Protein AF-A0A842U478-F1 (afdb_monomer)

pLDDT: mean 96.68, std 3.74, range [61.41, 98.88]

Nearest PDB structures (foldseek):
  8ffv-assembly1_D  TM=4.879E-01  e=1.060E+00  Homo sapiens
  3ro3-assembly1_A  TM=5.111E-01  e=5.209E+00  Mus musculus
  4e85-assembly1_B  TM=2.838E-01  e=4.465E+00  Kluyveromyces lactis NRRL Y-1140

Solvent-accessible surface area (backbone atoms only — not comparable to full-atom values): 9074 Å² total; per-residue (Å²): 87,74,66,54,40,70,78,38,73,84,57,36,56,48,42,54,57,48,23,51,53,28,44,76,72,68,36,51,68,61,18,50,53,42,35,50,51,46,26,57,53,42,50,67,71,56,30,49,100,86,65,46,75,50,77,66,60,43,67,87,45,70,83,38,42,38,47,51,52,34,44,50,54,39,23,52,55,31,33,71,70,69,38,46,73,63,14,43,55,48,34,51,50,50,33,65,15,18,74,84,38,89,85,44,36,65,56,56,44,47,35,53,74,72,70,48,60,86,66,57,63,66,84,25,56,35,96,52,88,98,40,65,30,65,65,56,48,49,51,52,44,70,72,50,44,77,81,40,51,92,79,36,48,72,54,53,58,55,61,74,77,110

Secondary structure (DSSP, 8-state):
-HHHHHH-TT--HHHHHHHHHHHHTT-HHHHHHHHHHHHHHHHHHHS-TT-PPPS---TTSHHHHHHHHHHHHHHHHHHHTT-HHHHHHHHHHHHHH-TT-TT-HHHHHHHHHTT--TTGGGGGB-SSTT-B-HHHHHHHHHHHGGG-HHHHHHHHHHHHT-

Mean predicted aligned error: 2.78 Å

Structure (mmCIF, N/CA/C/O backbone):
data_AF-A0A842U478-F1
#
_entry.id   AF-A0A842U478-F1
#
loop_
_atom_site.group_PDB
_atom_site.id
_atom_site.type_symbol
_atom_site.label_atom_id
_atom_site.label_alt_id
_atom_site.label_comp_id
_atom_site.label_asym_id
_atom_site.label_entity_id
_atom_site.label_seq_id
_atom_site.pdbx_PDB_ins_code
_atom_site.Cartn_x
_atom_site.Cartn_y
_atom_site.Cartn_z
_atom_site.occupancy
_atom_site.B_iso_or_equiv
_atom_site.auth_seq_id
_atom_site.auth_comp_id
_atom_site.auth_asym_id
_atom_site.auth_atom_id
_atom_site.pdbx_PDB_model_num
ATOM 1 N N . LEU A 1 1 ? 17.459 -3.416 -14.400 1.00 91.94 1 LEU A N 1
ATOM 2 C CA . LEU A 1 1 ? 16.050 -3.619 -13.971 1.00 91.94 1 LEU A CA 1
ATOM 3 C C . LEU A 1 1 ? 15.271 -4.537 -14.906 1.00 91.94 1 LEU A C 1
ATOM 5 O O . LEU A 1 1 ? 14.805 -5.560 -14.434 1.00 91.94 1 LEU A O 1
ATOM 9 N N . LYS A 1 2 ? 15.170 -4.249 -16.214 1.00 94.06 2 LYS A N 1
ATOM 10 C CA . LYS A 1 2 ? 14.456 -5.134 -17.162 1.00 94.06 2 LYS A CA 1
ATOM 11 C C . LYS A 1 2 ? 14.981 -6.581 -17.164 1.00 94.06 2 LYS A C 1
ATOM 13 O O . LYS A 1 2 ? 14.178 -7.501 -17.078 1.00 94.06 2 LYS A O 1
ATOM 18 N N . GLU A 1 3 ? 16.302 -6.774 -17.162 1.00 96.50 3 GLU A N 1
ATOM 19 C CA . GLU A 1 3 ? 16.895 -8.120 -17.057 1.00 96.50 3 GLU A CA 1
ATOM 20 C C . GLU A 1 3 ? 16.596 -8.806 -15.714 1.00 96.50 3 GLU A C 1
ATOM 22 O O . GLU A 1 3 ? 16.314 -9.996 -15.706 1.00 96.50 3 GLU A O 1
ATOM 27 N N . LEU A 1 4 ? 16.552 -8.061 -14.598 1.00 95.12 4 LEU A N 1
ATOM 28 C CA . LEU A 1 4 ? 16.182 -8.619 -13.286 1.00 95.12 4 LEU A CA 1
ATO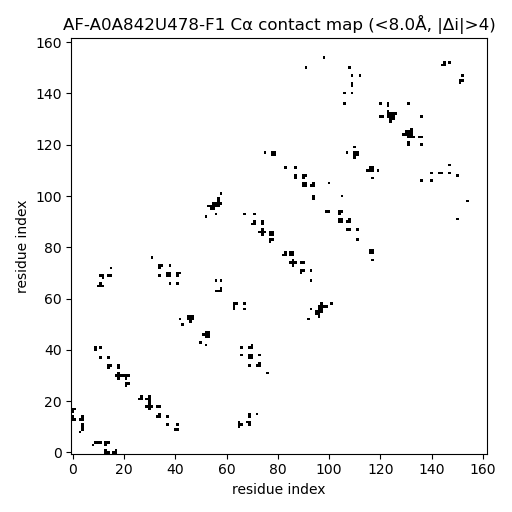M 29 C C . LEU A 1 4 ? 14.729 -9.103 -13.267 1.00 95.12 4 LEU A C 1
ATOM 31 O O . LEU A 1 4 ? 14.448 -10.191 -12.787 1.00 95.12 4 LEU A O 1
ATOM 35 N N . ILE A 1 5 ? 13.815 -8.325 -13.851 1.00 96.38 5 ILE A N 1
ATOM 36 C CA . ILE A 1 5 ? 12.406 -8.716 -14.007 1.00 96.38 5 ILE A CA 1
ATOM 37 C C . ILE A 1 5 ? 12.278 -9.961 -14.893 1.00 96.38 5 ILE A C 1
ATOM 39 O O . ILE A 1 5 ? 11.381 -10.778 -14.706 1.00 96.38 5 ILE A O 1
ATOM 43 N N . LYS A 1 6 ? 13.154 -10.108 -15.889 1.00 96.56 6 LYS A N 1
ATOM 44 C CA . LYS A 1 6 ? 13.169 -11.281 -16.763 1.00 96.56 6 LYS A CA 1
ATOM 45 C C . LYS A 1 6 ? 13.697 -12.522 -16.037 1.00 96.56 6 LYS A C 1
ATOM 47 O O . LYS A 1 6 ? 13.152 -13.600 -16.257 1.00 96.56 6 LYS A O 1
ATOM 52 N N . SER A 1 7 ? 14.730 -12.381 -15.205 1.00 97.19 7 SER A N 1
ATOM 53 C CA . SER A 1 7 ? 15.309 -13.494 -14.443 1.00 97.19 7 SER A CA 1
ATOM 54 C C . SER A 1 7 ? 14.443 -13.919 -13.260 1.00 97.19 7 SER A C 1
ATOM 56 O O . SER A 1 7 ? 14.320 -15.111 -13.003 1.00 97.19 7 SER A O 1
ATOM 58 N N . ASP A 1 8 ? 13.828 -12.960 -12.566 1.00 96.19 8 ASP A N 1
ATOM 59 C CA . ASP A 1 8 ? 12.897 -13.201 -11.467 1.00 96.19 8 ASP A CA 1
ATOM 60 C C . ASP A 1 8 ? 11.659 -12.297 -11.610 1.00 96.19 8 ASP A C 1
ATOM 62 O O . ASP A 1 8 ? 11.621 -11.170 -11.107 1.00 96.19 8 ASP A O 1
ATOM 66 N N . PRO A 1 9 ? 10.617 -12.773 -12.311 1.00 96.38 9 PRO A N 1
ATOM 67 C CA . PRO A 1 9 ? 9.423 -11.977 -12.550 1.00 96.38 9 PRO A CA 1
ATOM 68 C C . PRO A 1 9 ? 8.541 -11.800 -11.309 1.00 96.38 9 PRO A C 1
ATOM 70 O O . PRO A 1 9 ? 7.619 -10.983 -11.374 1.00 96.38 9 PRO A O 1
ATOM 73 N N . TYR A 1 10 ? 8.785 -12.536 -10.217 1.00 96.75 10 TYR A N 1
ATOM 74 C CA . TYR A 1 10 ? 7.984 -12.489 -8.988 1.00 96.75 10 TYR A CA 1
ATOM 75 C C . TYR A 1 10 ? 8.634 -11.674 -7.865 1.00 96.75 10 TYR A C 1
ATOM 77 O O . TYR A 1 10 ? 7.990 -11.444 -6.840 1.00 96.75 10 TYR A O 1
ATOM 85 N N . PHE A 1 11 ? 9.855 -11.178 -8.069 1.00 97.38 11 PHE A N 1
ATOM 86 C CA . PHE A 1 11 ? 10.449 -10.145 -7.232 1.00 97.38 11 PHE A CA 1
ATOM 87 C C . PHE A 1 11 ? 10.026 -8.756 -7.733 1.00 97.38 11 PHE A C 1
ATOM 89 O O . PHE A 1 11 ? 10.350 -8.347 -8.850 1.00 97.38 11 PHE A O 1
ATOM 96 N N . PHE A 1 12 ? 9.250 -8.032 -6.921 1.00 98.31 12 PHE A N 1
ATOM 97 C CA . PHE A 1 12 ? 8.528 -6.835 -7.378 1.00 98.31 12 PHE A CA 1
ATOM 98 C C . PHE A 1 12 ? 9.255 -5.505 -7.133 1.00 98.31 12 PHE A C 1
ATOM 100 O O . PHE A 1 12 ? 8.906 -4.511 -7.768 1.00 98.31 12 PHE A O 1
ATOM 107 N N . ASP A 1 13 ? 10.309 -5.467 -6.317 1.00 97.88 13 ASP A N 1
ATOM 108 C CA . ASP A 1 13 ? 11.080 -4.233 -6.092 1.00 97.88 13 ASP A CA 1
ATOM 109 C C . ASP A 1 13 ? 11.670 -3.647 -7.398 1.00 97.88 13 ASP A C 1
ATOM 111 O O . ASP A 1 13 ? 11.538 -2.440 -7.620 1.00 97.88 13 ASP A O 1
ATOM 115 N N . PRO A 1 14 ? 12.200 -4.447 -8.352 1.00 98.31 14 PRO A N 1
ATOM 116 C CA . PRO A 1 14 ? 12.636 -3.928 -9.646 1.00 98.31 14 PRO A CA 1
ATOM 117 C C . PRO A 1 14 ? 11.523 -3.274 -10.476 1.00 98.31 14 PRO A C 1
ATOM 119 O O . PRO A 1 14 ? 11.822 -2.412 -11.305 1.00 98.31 14 PRO A O 1
ATOM 122 N N . TYR A 1 15 ? 10.258 -3.671 -10.279 1.00 98.69 15 TYR A N 1
ATOM 123 C CA . TYR A 1 15 ? 9.111 -3.044 -10.943 1.00 98.69 15 TYR A CA 1
ATOM 124 C C . TYR A 1 15 ? 8.872 -1.641 -10.385 1.00 98.69 15 TYR A C 1
ATOM 126 O O . TYR A 1 15 ? 8.667 -0.716 -11.169 1.00 98.69 15 TYR A O 1
ATOM 134 N N . LEU A 1 16 ? 8.944 -1.483 -9.058 1.00 98.50 16 LEU A N 1
ATOM 135 C CA . LEU A 1 16 ? 8.825 -0.191 -8.377 1.00 98.50 16 LEU A CA 1
ATOM 136 C C . LEU A 1 16 ? 9.922 0.766 -8.852 1.00 98.50 16 LEU A C 1
ATOM 138 O O . LEU A 1 16 ? 9.621 1.833 -9.380 1.00 98.50 16 LEU A O 1
ATOM 142 N N . THR A 1 17 ? 11.190 0.350 -8.779 1.00 98.38 17 THR A N 1
ATOM 143 C CA . THR A 1 17 ? 12.318 1.198 -9.198 1.00 98.38 17 THR A CA 1
ATOM 144 C C . THR A 1 17 ? 12.235 1.585 -10.677 1.00 98.38 17 THR A C 1
ATOM 146 O O . THR A 1 17 ? 12.506 2.728 -11.037 1.00 98.38 17 THR A O 1
ATOM 149 N N . LEU A 1 18 ? 11.844 0.659 -11.559 1.00 98.44 18 LEU A N 1
ATOM 150 C CA . LEU A 1 18 ? 11.733 0.960 -12.988 1.00 98.44 18 LEU A CA 1
ATOM 151 C C . LEU A 1 18 ? 10.547 1.887 -13.286 1.00 98.44 18 LEU A C 1
ATOM 153 O O . LEU A 1 18 ? 10.638 2.711 -14.193 1.00 98.44 18 LEU A O 1
ATOM 157 N N . ALA A 1 19 ? 9.456 1.788 -12.524 1.00 98.50 19 ALA A N 1
ATOM 158 C CA . ALA A 1 19 ? 8.341 2.718 -12.636 1.00 98.50 19 ALA A CA 1
ATOM 159 C C . ALA A 1 19 ? 8.735 4.140 -12.205 1.00 98.50 19 ALA A C 1
ATOM 161 O O . ALA A 1 19 ? 8.330 5.090 -12.872 1.00 98.50 19 ALA A O 1
ATOM 162 N N . GLU A 1 20 ? 9.557 4.299 -11.161 1.00 98.00 20 GLU A N 1
ATOM 163 C CA . GLU A 1 20 ? 10.111 5.608 -10.777 1.00 98.00 20 GLU A CA 1
ATOM 164 C C . GLU A 1 20 ? 10.966 6.218 -11.892 1.00 98.00 20 GLU A C 1
ATOM 166 O O . GLU A 1 20 ? 10.767 7.378 -12.250 1.00 98.00 20 GLU A O 1
ATOM 171 N N . ILE A 1 21 ? 11.845 5.424 -12.516 1.00 98.38 21 ILE A N 1
ATOM 172 C CA . ILE A 1 21 ? 12.649 5.876 -13.664 1.00 98.38 21 ILE A CA 1
ATOM 173 C C . ILE A 1 21 ? 11.741 6.314 -14.817 1.00 98.38 21 ILE A C 1
ATOM 175 O O . ILE A 1 21 ? 11.916 7.402 -15.358 1.00 98.38 21 ILE A O 1
ATOM 179 N N . TYR A 1 22 ? 10.718 5.522 -15.152 1.00 98.38 22 TYR A N 1
ATOM 180 C CA . TYR A 1 22 ? 9.759 5.911 -16.184 1.00 98.38 22 TYR A CA 1
ATOM 181 C C . TYR A 1 22 ? 9.020 7.209 -15.851 1.00 98.38 22 TYR A C 1
ATOM 183 O O . TYR A 1 22 ? 8.794 8.005 -16.757 1.00 98.38 22 TYR A O 1
ATOM 191 N N . LYS A 1 23 ? 8.657 7.458 -14.587 1.00 97.56 23 LYS A N 1
ATOM 192 C CA . LYS A 1 23 ? 8.059 8.742 -14.184 1.00 97.56 23 LYS A CA 1
ATOM 193 C C . LYS A 1 23 ? 9.041 9.901 -14.346 1.00 97.56 23 LYS A C 1
ATOM 195 O O . LYS A 1 23 ? 8.643 10.932 -14.880 1.00 97.56 23 LYS A O 1
ATOM 200 N N . ALA A 1 24 ? 10.302 9.727 -13.947 1.00 97.62 24 ALA A N 1
ATOM 201 C CA . ALA A 1 24 ? 11.344 10.744 -14.105 1.00 97.62 24 ALA A CA 1
ATOM 202 C C . ALA A 1 24 ? 11.607 11.096 -15.584 1.00 97.62 24 ALA A C 1
ATOM 204 O O . ALA A 1 24 ? 11.894 12.243 -15.909 1.00 97.62 24 ALA A O 1
ATOM 205 N N . GLU A 1 25 ? 11.434 10.132 -16.491 1.00 97.75 25 GLU A N 1
ATOM 206 C CA . GLU A 1 25 ? 11.507 10.318 -17.948 1.00 97.75 25 GLU A CA 1
ATOM 207 C C . GLU A 1 25 ? 10.200 10.863 -18.572 1.00 97.75 25 GLU A C 1
ATOM 209 O O . GLU A 1 25 ? 10.094 10.979 -19.793 1.00 97.75 25 GLU A O 1
ATOM 214 N N . GLY A 1 26 ? 9.168 11.156 -17.770 1.00 97.62 26 GLY A N 1
ATOM 215 C CA . GLY A 1 26 ? 7.853 11.614 -18.244 1.00 97.62 26 GLY A CA 1
ATOM 216 C C . GLY A 1 26 ? 6.968 10.513 -18.850 1.00 97.62 26 GLY A C 1
ATOM 217 O O . GLY A 1 26 ? 5.878 10.781 -19.358 1.00 97.62 26 GLY A O 1
ATOM 218 N N . ASN A 1 27 ? 7.385 9.249 -18.778 1.00 97.81 27 ASN A N 1
ATOM 219 C CA . ASN A 1 27 ? 6.672 8.093 -19.315 1.00 97.81 27 ASN A CA 1
ATOM 220 C C . ASN A 1 27 ? 5.691 7.486 -18.291 1.00 97.81 27 ASN A C 1
ATOM 222 O O . ASN A 1 27 ? 5.764 6.311 -17.911 1.00 97.81 27 ASN A O 1
ATOM 226 N N . PHE A 1 28 ? 4.719 8.292 -17.861 1.00 96.94 28 PHE A N 1
ATOM 227 C CA . PHE A 1 28 ? 3.724 7.909 -16.851 1.00 96.94 28 PHE A CA 1
ATOM 228 C C . PHE A 1 28 ? 2.891 6.677 -17.240 1.00 96.94 28 PHE A C 1
ATOM 230 O O . PHE A 1 28 ? 2.513 5.879 -16.380 1.00 96.94 28 PHE A O 1
ATOM 237 N N . SER A 1 29 ? 2.620 6.489 -18.537 1.00 97.81 29 SER A N 1
ATOM 238 C CA . SER A 1 29 ? 1.864 5.332 -19.036 1.00 97.81 29 SER A CA 1
ATOM 239 C C . SER A 1 29 ? 2.629 4.021 -18.829 1.00 97.81 29 SER A C 1
ATOM 241 O O . SER A 1 29 ? 2.063 3.042 -18.335 1.00 97.81 29 SER A O 1
ATOM 243 N N . SER A 1 30 ? 3.935 4.001 -19.123 1.00 98.06 30 SER A N 1
ATOM 244 C CA . SER A 1 30 ? 4.762 2.806 -18.905 1.00 98.06 30 SER A CA 1
ATOM 245 C C . SER A 1 30 ? 4.941 2.505 -17.422 1.00 98.06 30 SER A C 1
ATOM 247 O O . SER A 1 30 ? 4.810 1.345 -17.031 1.00 98.06 30 SER A O 1
ATOM 249 N N . ALA A 1 31 ? 5.150 3.532 -16.590 1.00 98.44 31 ALA A N 1
ATOM 250 C CA . ALA A 1 31 ? 5.199 3.383 -15.135 1.00 98.44 31 ALA A CA 1
ATOM 251 C C . ALA A 1 31 ? 3.915 2.732 -14.598 1.00 98.44 31 ALA A C 1
ATOM 253 O O . ALA A 1 31 ? 3.958 1.691 -13.942 1.00 98.44 31 ALA A O 1
ATOM 254 N N . ARG A 1 32 ? 2.754 3.283 -14.969 1.00 98.50 32 ARG A N 1
ATOM 255 C CA . ARG A 1 32 ? 1.440 2.757 -14.582 1.00 98.50 32 ARG A CA 1
ATOM 256 C C . ARG A 1 32 ? 1.238 1.310 -15.014 1.00 98.50 32 ARG A C 1
ATOM 258 O O . ARG A 1 32 ? 0.798 0.491 -14.210 1.00 98.50 32 ARG A O 1
ATOM 265 N N . ASN A 1 33 ? 1.519 0.992 -16.276 1.00 98.50 33 ASN A N 1
ATOM 266 C CA . ASN A 1 33 ? 1.329 -0.359 -16.804 1.00 98.50 33 ASN A CA 1
ATOM 267 C C . ASN A 1 33 ? 2.241 -1.371 -16.105 1.00 98.50 33 ASN A C 1
ATOM 269 O O . ASN A 1 33 ? 1.819 -2.500 -15.847 1.00 98.50 33 ASN A O 1
ATOM 273 N N . LEU A 1 34 ? 3.461 -0.960 -15.754 1.00 98.56 34 LEU A N 1
ATOM 274 C CA . LEU A 1 34 ? 4.403 -1.799 -15.030 1.00 98.56 34 LEU A CA 1
ATOM 275 C C . LEU A 1 34 ? 3.923 -2.098 -13.603 1.00 98.56 34 LEU A C 1
ATOM 277 O O . LEU A 1 34 ? 3.887 -3.268 -13.220 1.00 98.56 34 LEU A O 1
ATOM 281 N N . ILE A 1 35 ? 3.484 -1.078 -12.857 1.00 98.81 35 ILE A N 1
ATOM 282 C CA . ILE A 1 35 ? 2.925 -1.266 -11.509 1.00 98.81 35 ILE A CA 1
ATOM 283 C C . ILE A 1 35 ? 1.652 -2.109 -11.558 1.00 98.81 35 ILE A C 1
ATOM 285 O O . ILE A 1 35 ? 1.519 -3.055 -10.787 1.00 98.81 35 ILE A O 1
ATOM 289 N N . LYS A 1 36 ? 0.750 -1.851 -12.515 1.00 98.75 36 LYS A N 1
ATOM 290 C CA . LYS A 1 36 ? -0.470 -2.650 -12.703 1.00 98.75 36 LYS A CA 1
ATOM 291 C C . LYS A 1 36 ? -0.151 -4.130 -12.917 1.00 98.75 36 LYS A C 1
ATOM 293 O O . LYS A 1 36 ? -0.791 -4.986 -12.309 1.00 98.75 36 LYS A O 1
ATOM 298 N N . LYS A 1 37 ? 0.832 -4.431 -13.772 1.00 98.56 37 LYS A N 1
ATOM 299 C CA . LYS A 1 37 ? 1.283 -5.805 -14.026 1.00 98.56 37 LYS A CA 1
ATOM 300 C C . LYS A 1 37 ? 1.827 -6.448 -12.748 1.00 98.56 37 LYS A C 1
ATOM 302 O O . LYS A 1 37 ? 1.423 -7.562 -12.423 1.00 98.56 37 LYS A O 1
ATOM 307 N N . GLY A 1 38 ? 2.695 -5.740 -12.022 1.00 98.62 38 GLY A N 1
ATOM 308 C CA . GLY A 1 38 ? 3.246 -6.201 -10.745 1.00 98.62 38 GLY A CA 1
ATOM 309 C C . GLY A 1 38 ? 2.153 -6.494 -9.714 1.00 98.62 38 GLY A C 1
ATOM 310 O O . GLY A 1 38 ? 2.109 -7.592 -9.169 1.00 98.62 38 GLY A O 1
ATOM 311 N N . TYR A 1 39 ? 1.201 -5.575 -9.538 1.00 98.75 39 TYR A N 1
ATOM 312 C CA . TYR A 1 39 ? 0.033 -5.747 -8.670 1.00 98.75 39 TYR A CA 1
ATOM 313 C C . TYR A 1 39 ? -0.785 -6.994 -9.026 1.00 98.75 39 TYR A C 1
ATOM 315 O O . TYR A 1 39 ? -1.069 -7.815 -8.158 1.00 98.75 39 TYR A O 1
ATOM 323 N N . GLN A 1 40 ? -1.135 -7.177 -10.303 1.00 98.56 40 GLN A N 1
ATOM 324 C CA . GLN A 1 40 ? -1.924 -8.333 -10.744 1.00 98.56 40 GLN A CA 1
ATOM 325 C C . GLN A 1 40 ? -1.210 -9.660 -10.453 1.00 98.56 40 GLN A C 1
ATOM 327 O O . GLN A 1 40 ? -1.844 -10.629 -10.035 1.00 98.56 40 GLN A O 1
ATOM 332 N N . MET A 1 41 ? 0.108 -9.703 -10.657 1.00 98.44 41 MET A N 1
ATOM 333 C CA . MET A 1 41 ? 0.926 -10.880 -10.367 1.00 98.44 41 MET A CA 1
ATOM 334 C C . MET A 1 41 ? 1.065 -11.129 -8.861 1.00 98.44 41 MET A C 1
ATOM 336 O O . MET A 1 41 ? 0.944 -12.276 -8.432 1.00 98.44 41 MET A O 1
ATOM 340 N N . ALA A 1 42 ? 1.274 -10.076 -8.067 1.00 98.38 42 ALA A N 1
ATOM 341 C CA . ALA A 1 42 ? 1.359 -10.150 -6.613 1.00 98.38 42 ALA A CA 1
ATOM 342 C C . ALA A 1 42 ? 0.053 -10.671 -6.003 1.00 98.38 42 ALA A C 1
ATOM 344 O O . ALA A 1 42 ? 0.078 -11.662 -5.279 1.00 98.38 42 ALA A O 1
ATOM 345 N N . VAL A 1 43 ? -1.093 -10.085 -6.373 1.00 98.12 43 VAL A N 1
ATOM 346 C CA . VAL A 1 43 ? -2.414 -10.527 -5.898 1.00 98.12 43 VAL A CA 1
ATOM 347 C C . VAL A 1 43 ? -2.660 -11.986 -6.266 1.00 98.12 43 VAL A C 1
ATOM 349 O O . VAL A 1 43 ? -2.990 -12.780 -5.391 1.00 98.12 43 VAL A O 1
ATOM 352 N N . LYS A 1 44 ? -2.417 -12.385 -7.523 1.00 97.50 44 LYS A N 1
ATOM 353 C CA . LYS A 1 44 ? -2.585 -13.782 -7.961 1.00 97.50 44 LYS A CA 1
ATOM 354 C C . LYS A 1 44 ? -1.754 -14.775 -7.136 1.00 97.50 44 LYS A C 1
ATOM 356 O O . LYS A 1 44 ? -2.128 -15.938 -7.041 1.00 97.50 44 LYS A O 1
ATOM 361 N N . ARG A 1 45 ? -0.624 -14.338 -6.577 1.00 96.00 45 ARG A N 1
ATOM 362 C CA . ARG A 1 45 ? 0.283 -15.189 -5.800 1.00 96.00 45 ARG A CA 1
ATOM 363 C C . ARG A 1 45 ? -0.133 -15.355 -4.340 1.00 96.00 45 ARG A C 1
ATOM 365 O O . ARG A 1 45 ? 0.212 -16.375 -3.756 1.00 96.00 45 ARG A O 1
ATOM 372 N N . ILE A 1 46 ? -0.834 -14.377 -3.771 1.00 96.88 46 ILE A N 1
ATOM 373 C CA . ILE A 1 46 ? -1.198 -14.375 -2.346 1.00 96.88 46 ILE A CA 1
ATOM 374 C C . ILE A 1 46 ? -2.640 -14.807 -2.086 1.00 96.88 46 ILE A C 1
ATOM 376 O O . ILE A 1 46 ? -2.945 -15.223 -0.972 1.00 96.88 46 ILE A O 1
ATOM 380 N N . VAL A 1 47 ? -3.529 -14.704 -3.079 1.00 97.00 47 VAL A N 1
ATOM 381 C CA . VAL A 1 47 ? -4.925 -15.111 -2.895 1.00 97.00 47 VAL A CA 1
ATOM 382 C C . VAL A 1 47 ? -5.065 -16.627 -2.795 1.00 97.00 47 VAL A C 1
ATOM 384 O O . VAL A 1 47 ? -4.339 -17.385 -3.442 1.00 97.00 47 VAL A O 1
ATOM 387 N N . ASN A 1 48 ? -6.035 -17.074 -2.002 1.00 94.81 48 ASN A N 1
ATOM 388 C CA . ASN A 1 48 ? -6.383 -18.490 -1.912 1.00 94.81 48 ASN A CA 1
ATOM 389 C C . ASN A 1 48 ? -7.120 -18.977 -3.188 1.00 94.81 48 ASN A C 1
ATOM 391 O O . ASN A 1 48 ? -7.382 -18.218 -4.122 1.00 94.81 48 ASN A O 1
ATOM 395 N N . HIS A 1 49 ? -7.519 -20.25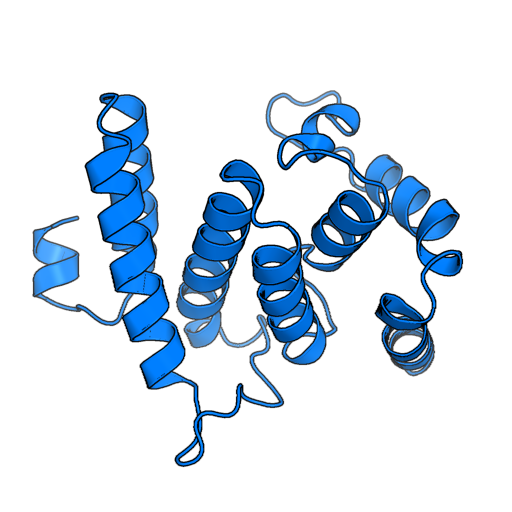2 -3.221 1.00 93.19 49 HIS A N 1
ATOM 396 C CA . HIS A 1 49 ? -8.245 -20.850 -4.355 1.00 93.19 49 HIS A CA 1
ATOM 397 C C . HIS A 1 49 ? -9.620 -20.216 -4.652 1.00 93.19 49 HIS A C 1
ATOM 399 O O . HIS A 1 49 ? -10.156 -20.425 -5.738 1.00 93.19 49 HIS A O 1
ATOM 405 N N . LYS A 1 50 ? -10.192 -19.458 -3.707 1.00 94.38 50 LYS A N 1
ATOM 406 C CA . LYS A 1 50 ? -11.448 -18.708 -3.865 1.00 94.38 50 LYS A CA 1
ATOM 407 C C . LYS A 1 50 ? -11.223 -17.261 -4.311 1.00 94.38 50 LYS A C 1
ATOM 409 O O . LYS A 1 50 ? -12.182 -16.585 -4.664 1.00 94.38 50 LYS A O 1
ATOM 414 N N . GLY A 1 51 ? -9.972 -16.800 -4.336 1.00 93.56 51 GLY A N 1
ATOM 415 C CA . GLY A 1 51 ? -9.620 -15.417 -4.647 1.00 93.56 51 GLY A CA 1
ATOM 416 C C . GLY A 1 51 ? -9.601 -14.486 -3.432 1.00 93.56 51 GLY A C 1
ATOM 417 O O . GLY A 1 51 ? -9.469 -13.276 -3.618 1.00 93.56 51 GLY A O 1
ATOM 418 N N . ASP A 1 52 ? -9.700 -15.015 -2.209 1.00 96.12 52 ASP A N 1
ATOM 419 C CA . ASP A 1 52 ? -9.672 -14.191 -1.000 1.00 96.12 52 ASP A CA 1
ATOM 420 C C . ASP A 1 52 ? -8.243 -13.747 -0.677 1.00 96.12 52 ASP A C 1
ATOM 422 O O . ASP A 1 52 ? -7.288 -14.518 -0.817 1.00 96.12 52 ASP A O 1
ATOM 426 N N . PHE A 1 53 ? -8.108 -12.501 -0.218 1.00 96.94 53 PHE A N 1
ATOM 427 C CA . PHE A 1 53 ? -6.849 -11.960 0.295 1.00 96.94 53 PHE A CA 1
ATOM 428 C C . PHE A 1 53 ? -6.445 -12.711 1.578 1.00 96.94 53 PHE A C 1
ATOM 430 O O . PHE A 1 53 ? -7.333 -13.084 2.348 1.00 96.94 53 PHE A O 1
ATOM 437 N N . PRO A 1 54 ? -5.146 -12.950 1.832 1.00 96.75 54 PRO A N 1
ATOM 438 C CA . PRO A 1 54 ? -4.724 -13.673 3.026 1.00 96.75 54 PRO A CA 1
ATOM 439 C C . PRO A 1 54 ? -5.102 -12.924 4.308 1.00 96.75 54 PRO A C 1
ATOM 441 O O . PRO A 1 54 ? -5.005 -11.699 4.376 1.00 96.75 54 PRO A O 1
ATOM 444 N N . GLU A 1 55 ? -5.458 -13.678 5.351 1.00 95.94 55 GLU A N 1
ATOM 445 C CA . GLU A 1 55 ? -5.685 -13.126 6.696 1.00 95.94 55 GLU A CA 1
ATOM 446 C C . GLU A 1 55 ? -4.415 -12.499 7.279 1.00 95.94 55 GLU A C 1
ATOM 448 O O . GLU A 1 55 ? -4.497 -11.548 8.049 1.00 95.94 55 GLU A O 1
ATOM 453 N N . LYS A 1 56 ? -3.239 -13.015 6.896 1.00 96.44 56 LYS A N 1
ATOM 454 C CA . LYS A 1 56 ? -1.931 -12.519 7.330 1.00 96.44 56 LYS A CA 1
ATOM 455 C C . LYS A 1 56 ? -0.995 -12.317 6.145 1.00 96.44 56 LYS A C 1
ATOM 457 O O . LYS A 1 56 ? -0.740 -13.240 5.375 1.00 96.44 56 LYS A O 1
ATOM 462 N N . LEU A 1 57 ? -0.442 -11.117 6.051 1.00 97.25 57 LEU A N 1
ATOM 463 C CA . LEU A 1 57 ? 0.614 -10.706 5.131 1.00 97.25 57 LEU A CA 1
ATOM 464 C C . LEU A 1 57 ? 1.539 -9.741 5.886 1.00 97.25 57 LEU A C 1
ATOM 466 O O . LEU A 1 57 ? 1.677 -8.572 5.539 1.00 97.25 57 LEU A O 1
ATOM 470 N N . GLU A 1 58 ? 2.115 -10.220 6.989 1.00 95.75 58 GLU A N 1
ATOM 471 C CA . GLU A 1 58 ? 2.838 -9.365 7.933 1.00 95.75 58 GLU A CA 1
ATOM 472 C C . GLU A 1 58 ? 4.154 -8.855 7.325 1.00 95.75 58 GLU A C 1
ATOM 474 O O . GLU A 1 58 ? 4.894 -9.605 6.681 1.00 95.75 58 GLU A O 1
ATOM 479 N N . TRP A 1 59 ? 4.485 -7.591 7.586 1.00 96.94 59 TRP A N 1
ATOM 480 C CA . TRP A 1 59 ? 5.716 -6.938 7.112 1.00 96.94 59 TRP A CA 1
ATOM 481 C C . TRP A 1 59 ? 7.009 -7.526 7.705 1.00 96.94 59 TRP A C 1
ATOM 483 O O . TRP A 1 59 ? 8.099 -7.376 7.136 1.00 96.94 59 TRP A O 1
ATOM 493 N N . GLY A 1 60 ? 6.896 -8.168 8.874 1.00 95.50 60 GLY A N 1
ATOM 494 C CA . GLY A 1 60 ? 8.012 -8.808 9.572 1.00 95.50 60 GLY A CA 1
ATOM 495 C C . GLY A 1 60 ? 8.710 -9.870 8.719 1.00 95.50 60 GLY A C 1
ATOM 496 O O . GLY A 1 60 ? 9.936 -9.966 8.761 1.00 95.50 60 GLY A O 1
ATOM 497 N N . TRP A 1 61 ? 7.954 -10.576 7.875 1.00 96.56 61 TRP A N 1
ATOM 498 C CA . TRP A 1 61 ? 8.484 -11.503 6.875 1.00 96.56 61 TRP A CA 1
ATOM 499 C C . TRP A 1 61 ? 9.006 -10.714 5.677 1.00 96.56 61 TRP A C 1
ATOM 501 O O . TRP A 1 61 ? 8.249 -10.049 4.965 1.00 96.56 61 TRP A O 1
ATOM 511 N N . VAL A 1 62 ? 10.318 -10.752 5.458 1.00 96.12 62 VAL A N 1
ATOM 512 C CA . VAL A 1 62 ? 10.987 -9.917 4.448 1.00 96.12 62 VAL A CA 1
ATOM 513 C C . VAL A 1 62 ? 10.478 -10.236 3.038 1.00 96.12 62 VAL A C 1
ATOM 515 O O . VAL A 1 62 ? 10.328 -9.332 2.216 1.00 96.12 62 VAL A O 1
ATOM 518 N N . GLU A 1 63 ? 10.11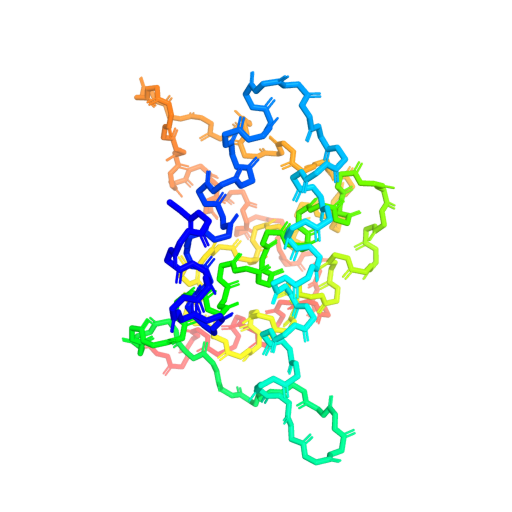8 -11.493 2.797 1.00 95.44 63 GLU A N 1
ATOM 519 C CA . GLU A 1 63 ? 9.520 -12.016 1.570 1.00 95.44 63 GLU A CA 1
ATOM 520 C C . GLU A 1 63 ? 8.168 -11.361 1.247 1.00 95.44 63 GLU A C 1
ATOM 522 O O . GLU A 1 63 ? 7.789 -11.261 0.084 1.00 95.44 63 GLU A O 1
ATOM 527 N N . ASN A 1 64 ? 7.446 -10.843 2.245 1.00 97.62 64 ASN A N 1
ATOM 528 C CA . ASN A 1 64 ? 6.179 -10.154 2.010 1.00 97.62 64 ASN A CA 1
ATOM 529 C C . ASN A 1 64 ? 6.372 -8.709 1.545 1.00 97.62 64 ASN A C 1
ATOM 531 O O . ASN A 1 64 ? 5.486 -8.145 0.905 1.00 97.62 64 ASN A O 1
ATOM 535 N N . ARG A 1 65 ? 7.510 -8.074 1.841 1.00 97.88 65 ARG A N 1
ATOM 536 C CA . ARG A 1 65 ? 7.656 -6.616 1.679 1.00 97.88 65 ARG A CA 1
ATOM 537 C C . ARG A 1 65 ? 7.502 -6.165 0.233 1.00 97.88 65 ARG A C 1
ATOM 539 O O . ARG A 1 65 ? 6.811 -5.182 -0.022 1.00 97.88 65 ARG A O 1
ATOM 546 N N . HIS A 1 66 ? 8.086 -6.893 -0.718 1.00 98.00 66 HIS A N 1
ATOM 547 C CA . HIS A 1 66 ? 7.959 -6.552 -2.137 1.00 98.00 66 HIS A CA 1
ATOM 548 C C . HIS A 1 66 ? 6.522 -6.756 -2.655 1.00 98.00 66 HIS A C 1
ATOM 550 O O . HIS A 1 66 ? 6.071 -6.006 -3.520 1.00 98.00 66 HIS A O 1
ATOM 556 N N . LEU A 1 67 ? 5.779 -7.732 -2.111 1.00 98.50 67 LEU A N 1
ATOM 557 C CA . LEU A 1 67 ? 4.354 -7.945 -2.400 1.00 98.50 67 LEU A CA 1
ATOM 558 C C . LEU A 1 67 ? 3.504 -6.794 -1.851 1.00 98.50 67 LEU A C 1
ATOM 560 O O . LEU A 1 67 ? 2.692 -6.228 -2.577 1.00 98.50 67 LEU A O 1
ATOM 564 N N . ILE A 1 68 ? 3.720 -6.421 -0.589 1.00 98.56 68 ILE A N 1
ATOM 565 C CA . ILE A 1 68 ? 2.998 -5.333 0.079 1.00 98.56 68 ILE A CA 1
ATOM 566 C C . ILE A 1 68 ? 3.211 -4.018 -0.680 1.00 98.56 68 ILE A C 1
ATOM 568 O O . ILE A 1 68 ? 2.239 -3.377 -1.071 1.00 98.56 68 ILE A O 1
ATOM 572 N N . ARG A 1 69 ? 4.466 -3.660 -0.976 1.00 98.62 69 ARG A N 1
ATOM 573 C CA . ARG A 1 69 ? 4.809 -2.396 -1.649 1.00 98.62 69 ARG A CA 1
ATOM 574 C C . ARG A 1 69 ? 4.231 -2.282 -3.053 1.00 98.62 69 ARG A C 1
ATOM 576 O O . ARG A 1 69 ? 3.769 -1.214 -3.437 1.00 98.62 69 ARG A O 1
ATOM 583 N N . ILE A 1 70 ? 4.242 -3.357 -3.849 1.00 98.81 70 ILE A N 1
ATOM 584 C CA . ILE A 1 70 ? 3.665 -3.292 -5.202 1.00 98.81 70 ILE A CA 1
ATOM 585 C C . ILE A 1 70 ? 2.134 -3.191 -5.167 1.00 98.81 70 ILE A C 1
ATOM 587 O O . ILE A 1 70 ? 1.539 -2.567 -6.048 1.00 98.81 70 ILE A O 1
ATOM 591 N N . ILE A 1 71 ? 1.495 -3.767 -4.144 1.00 98.88 71 ILE A N 1
ATOM 592 C CA . ILE A 1 71 ? 0.052 -3.642 -3.920 1.00 98.88 71 ILE A CA 1
ATOM 593 C C . ILE A 1 71 ? -0.304 -2.222 -3.469 1.00 98.88 71 ILE A C 1
ATOM 595 O O . ILE A 1 71 ? -1.216 -1.615 -4.032 1.00 98.88 71 ILE A O 1
ATOM 599 N N . GLU A 1 72 ? 0.454 -1.675 -2.525 1.00 98.75 72 GLU A N 1
ATOM 600 C CA . GLU A 1 72 ? 0.344 -0.296 -2.051 1.00 98.75 72 GLU A CA 1
ATOM 601 C C . GLU A 1 72 ? 0.546 0.721 -3.185 1.00 98.75 72 GLU A C 1
ATOM 603 O O . GLU A 1 72 ? -0.289 1.602 -3.387 1.00 98.75 72 GLU A O 1
ATOM 608 N N . ALA A 1 73 ? 1.591 0.563 -4.003 1.00 98.75 73 ALA A N 1
ATOM 609 C CA . ALA A 1 73 ? 1.856 1.452 -5.134 1.00 98.75 73 ALA A CA 1
ATOM 610 C C . ALA A 1 73 ? 0.677 1.509 -6.119 1.00 98.75 73 ALA A C 1
ATOM 612 O O . ALA A 1 73 ? 0.359 2.564 -6.672 1.00 98.75 73 ALA A O 1
ATOM 613 N N . TRP A 1 74 ? -0.011 0.383 -6.334 1.00 98.88 74 TRP A N 1
ATOM 614 C CA . TRP A 1 74 ? -1.218 0.366 -7.156 1.00 98.88 74 TRP A CA 1
ATOM 615 C C . TRP A 1 74 ? -2.409 1.058 -6.479 1.00 98.88 74 TRP A C 1
ATOM 617 O O . TRP A 1 74 ? -3.177 1.732 -7.169 1.00 98.88 74 TRP A O 1
ATOM 627 N N . ALA A 1 75 ? -2.551 0.952 -5.154 1.00 98.81 75 ALA A N 1
ATOM 628 C CA . ALA A 1 75 ? -3.565 1.690 -4.400 1.00 98.81 75 ALA A CA 1
ATOM 629 C C . ALA A 1 75 ? -3.379 3.209 -4.542 1.00 98.81 75 ALA A C 1
ATOM 631 O O . ALA A 1 75 ? -4.336 3.906 -4.880 1.00 98.81 75 ALA A O 1
ATOM 632 N N . TYR A 1 76 ? -2.145 3.708 -4.419 1.00 98.69 76 TYR A N 1
ATOM 633 C CA . TYR A 1 76 ? -1.824 5.118 -4.667 1.00 98.69 76 TYR A CA 1
ATOM 634 C C . TYR A 1 76 ? -2.132 5.551 -6.105 1.00 98.69 76 TYR A C 1
ATOM 636 O O . TYR A 1 76 ? -2.732 6.600 -6.319 1.00 98.69 76 TYR A O 1
ATOM 644 N N . ILE A 1 77 ? -1.816 4.728 -7.113 1.00 98.56 77 ILE A N 1
ATOM 645 C CA . ILE A 1 77 ? -2.188 5.024 -8.509 1.00 98.56 77 ILE A CA 1
ATOM 646 C C . ILE A 1 77 ? -3.711 5.127 -8.681 1.00 98.56 77 ILE A C 1
ATOM 648 O O . ILE A 1 77 ? -4.191 5.989 -9.416 1.00 98.56 77 ILE A O 1
ATOM 652 N N . LEU A 1 78 ? -4.485 4.251 -8.034 1.00 98.75 78 LEU A N 1
ATOM 653 C CA . LEU A 1 78 ? -5.947 4.320 -8.070 1.00 98.75 78 LEU A CA 1
ATOM 654 C C . LEU A 1 78 ? -6.470 5.582 -7.380 1.00 98.75 78 LEU A C 1
ATOM 656 O O . LEU A 1 78 ? -7.404 6.196 -7.891 1.00 98.75 78 LEU A O 1
ATOM 660 N N . TRP A 1 79 ? -5.869 5.977 -6.262 1.00 98.69 79 TRP A N 1
ATOM 661 C CA . TRP A 1 79 ? -6.236 7.200 -5.558 1.00 98.69 79 TRP A CA 1
ATOM 662 C C . TRP A 1 79 ? -5.944 8.446 -6.406 1.00 98.69 79 TRP A C 1
ATOM 664 O O . TRP A 1 79 ? -6.840 9.261 -6.594 1.00 98.69 79 TRP A O 1
ATOM 674 N N . ASN A 1 80 ? -4.771 8.526 -7.047 1.00 97.62 80 ASN A N 1
ATOM 675 C CA . ASN A 1 80 ? -4.423 9.608 -7.985 1.00 97.62 80 ASN A CA 1
ATOM 676 C C . ASN A 1 80 ? -5.410 9.722 -9.161 1.00 97.62 80 ASN A C 1
ATOM 678 O O . ASN A 1 80 ? -5.603 10.801 -9.711 1.00 97.62 80 ASN A O 1
ATOM 682 N N . ASP A 1 81 ? -6.035 8.611 -9.562 1.00 97.31 81 ASP A N 1
ATOM 683 C CA . ASP A 1 81 ? -7.065 8.576 -10.608 1.00 97.31 81 ASP A CA 1
ATOM 684 C C . ASP A 1 81 ? -8.464 8.994 -10.107 1.00 97.31 81 ASP A C 1
ATOM 686 O O . ASP A 1 81 ? -9.441 8.861 -10.849 1.00 97.31 81 ASP A O 1
ATOM 690 N N . GLY A 1 82 ? -8.607 9.390 -8.839 1.00 97.88 82 GLY A N 1
ATOM 691 C CA . GLY A 1 82 ? -9.897 9.647 -8.194 1.00 97.88 82 GLY A CA 1
ATOM 692 C C . GLY A 1 82 ? -10.719 8.382 -7.918 1.00 97.88 82 GLY A C 1
ATOM 693 O O . GLY A 1 82 ? -11.910 8.458 -7.619 1.00 97.88 82 GLY A O 1
ATOM 694 N N . LYS A 1 83 ? -10.124 7.183 -8.013 1.00 98.56 83 LYS A N 1
ATOM 695 C CA . LYS A 1 83 ? -10.804 5.902 -7.733 1.00 98.56 83 LYS A CA 1
ATOM 696 C C . LYS A 1 83 ? -10.720 5.563 -6.245 1.00 98.56 83 LYS A C 1
ATOM 698 O O . LYS A 1 83 ? -10.328 4.453 -5.878 1.00 98.56 83 LYS A O 1
ATOM 703 N N . ASN A 1 84 ? -11.131 6.508 -5.405 1.00 98.44 84 ASN A N 1
ATOM 704 C CA . ASN A 1 84 ? -10.956 6.487 -3.952 1.00 98.44 84 ASN A CA 1
ATOM 705 C C . ASN A 1 84 ? -11.492 5.201 -3.312 1.00 98.44 84 ASN A C 1
ATOM 707 O O . ASN A 1 84 ? -10.772 4.554 -2.563 1.00 98.44 84 ASN A O 1
ATOM 711 N N . ASN A 1 85 ? -12.690 4.744 -3.695 1.00 98.44 85 ASN A N 1
ATOM 712 C CA . ASN A 1 85 ? -13.272 3.505 -3.156 1.00 98.44 85 ASN A CA 1
ATOM 713 C C . ASN A 1 85 ? -12.409 2.262 -3.440 1.00 98.44 85 ASN A C 1
ATOM 715 O O . ASN A 1 85 ? -12.313 1.371 -2.602 1.00 98.44 85 ASN A O 1
ATOM 719 N N . LYS A 1 86 ? -11.758 2.199 -4.610 1.00 98.69 86 LYS A N 1
ATOM 720 C CA . LYS A 1 86 ? -10.891 1.067 -4.974 1.00 98.69 86 LYS A CA 1
ATOM 721 C C . LYS A 1 86 ? -9.543 1.133 -4.262 1.00 98.69 86 LYS A C 1
ATOM 723 O O . LYS A 1 86 ? -9.006 0.095 -3.896 1.00 98.69 86 LYS A O 1
ATOM 728 N N . ALA A 1 87 ? -8.997 2.335 -4.086 1.00 98.81 87 ALA A N 1
ATOM 729 C CA . ALA A 1 87 ? -7.788 2.535 -3.294 1.00 98.81 87 ALA A CA 1
ATOM 730 C C . ALA A 1 87 ? -8.035 2.151 -1.827 1.00 98.81 87 ALA A C 1
ATOM 732 O O . ALA A 1 87 ? -7.293 1.342 -1.275 1.00 98.81 87 ALA A O 1
ATOM 733 N N . LEU A 1 88 ? -9.139 2.640 -1.250 1.00 98.69 88 LEU A N 1
ATOM 734 C CA . LEU A 1 88 ? -9.586 2.335 0.108 1.00 98.69 88 LEU A CA 1
ATOM 735 C C . LEU A 1 88 ? -9.727 0.827 0.338 1.00 98.69 88 LEU A C 1
ATOM 737 O O . LEU A 1 88 ? -9.214 0.314 1.327 1.00 98.69 88 LEU A O 1
ATOM 741 N N . GLU A 1 89 ? -10.348 0.093 -0.591 1.00 98.62 89 GLU A N 1
ATOM 742 C CA . GLU A 1 89 ? -10.471 -1.367 -0.497 1.00 98.62 89 GLU A CA 1
ATOM 743 C C . GLU A 1 89 ? -9.101 -2.061 -0.385 1.00 98.62 89 GLU A C 1
ATOM 745 O O . GLU A 1 89 ? -8.933 -2.986 0.412 1.00 98.62 89 GLU A O 1
ATOM 750 N N . ILE A 1 90 ? -8.109 -1.618 -1.165 1.00 98.75 90 ILE A N 1
ATOM 751 C CA . ILE A 1 90 ? -6.760 -2.196 -1.129 1.00 98.75 90 ILE A CA 1
ATOM 752 C C . ILE A 1 90 ? -6.047 -1.831 0.173 1.00 98.75 90 ILE A C 1
ATOM 754 O O . ILE A 1 90 ? -5.502 -2.726 0.819 1.00 98.75 90 ILE A O 1
ATOM 758 N N . PHE A 1 91 ? -6.075 -0.562 0.589 1.00 98.88 91 PHE A N 1
ATOM 759 C CA . PHE A 1 91 ? -5.454 -0.150 1.848 1.00 98.88 91 PHE A CA 1
ATOM 760 C C . PHE A 1 91 ? -6.077 -0.871 3.051 1.00 98.88 91 PHE A C 1
ATOM 762 O O . PHE A 1 91 ? -5.345 -1.356 3.909 1.00 98.88 91 PHE A O 1
ATOM 769 N N . MET A 1 92 ? -7.402 -1.054 3.076 1.00 98.62 92 MET A N 1
ATOM 770 C CA . MET A 1 92 ? -8.085 -1.829 4.120 1.00 98.62 92 MET A CA 1
ATOM 771 C C . MET A 1 92 ? -7.654 -3.300 4.137 1.00 98.62 92 MET A C 1
ATOM 773 O O . MET A 1 92 ? -7.491 -3.871 5.215 1.00 98.62 92 MET A O 1
ATOM 777 N N . LYS A 1 93 ? -7.445 -3.931 2.970 1.00 98.44 93 LYS A N 1
ATOM 778 C CA . LYS A 1 93 ? -6.897 -5.299 2.896 1.00 98.44 93 LYS A CA 1
ATOM 779 C C . LYS A 1 93 ? -5.481 -5.360 3.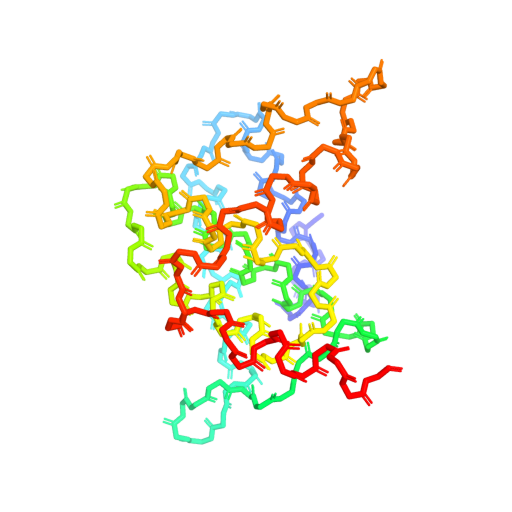463 1.00 98.44 93 LYS A C 1
ATOM 781 O O . LYS A 1 93 ? -5.195 -6.246 4.263 1.00 98.44 93 LYS A O 1
ATOM 786 N N . LEU A 1 94 ? -4.626 -4.405 3.095 1.00 98.56 94 LEU A N 1
ATOM 787 C CA . LEU A 1 94 ? -3.262 -4.319 3.616 1.00 98.56 94 LEU A CA 1
ATOM 788 C C . LEU A 1 94 ? -3.259 -4.140 5.140 1.00 98.56 94 LEU A C 1
ATOM 790 O O . LEU A 1 94 ? -2.611 -4.932 5.819 1.00 98.56 94 LEU A O 1
ATOM 794 N N . LEU A 1 95 ? -4.048 -3.202 5.675 1.00 98.50 95 LEU A N 1
ATOM 795 C CA . LEU A 1 95 ? -4.152 -2.949 7.116 1.00 98.50 95 LEU A CA 1
ATOM 796 C C . LEU A 1 95 ? -4.652 -4.180 7.889 1.00 98.50 95 LEU A C 1
ATOM 798 O O . LEU A 1 95 ? -4.067 -4.550 8.902 1.00 98.50 95 LEU A O 1
ATOM 802 N N . LYS A 1 96 ? -5.697 -4.859 7.398 1.00 97.75 96 LYS A N 1
ATOM 803 C CA . LYS A 1 96 ? -6.229 -6.076 8.039 1.00 97.75 96 LYS A CA 1
ATOM 804 C C . LYS A 1 96 ? -5.230 -7.232 8.030 1.00 97.75 96 LYS A C 1
ATOM 806 O O . LYS A 1 96 ? -5.140 -7.959 9.010 1.00 97.75 96 LYS A O 1
ATOM 811 N N . SER A 1 97 ? -4.475 -7.386 6.942 1.00 97.62 97 SER A N 1
ATOM 812 C CA . SER A 1 97 ? -3.480 -8.458 6.803 1.00 97.62 97 SER A CA 1
ATOM 813 C C . SER A 1 97 ? -2.146 -8.172 7.508 1.00 97.62 97 SER A C 1
ATOM 815 O O . SER A 1 97 ? -1.371 -9.094 7.758 1.00 97.62 97 SER A O 1
ATOM 817 N N . ASN A 1 98 ? -1.871 -6.907 7.840 1.00 97.12 98 ASN A N 1
ATOM 818 C CA . ASN A 1 98 ? -0.688 -6.467 8.577 1.00 97.12 98 ASN A CA 1
ATOM 819 C C . ASN A 1 98 ? -1.069 -5.389 9.610 1.00 97.12 98 ASN A C 1
ATOM 821 O O . ASN A 1 98 ? -0.787 -4.209 9.383 1.00 97.12 98 ASN A O 1
ATOM 825 N N . PRO A 1 99 ? -1.682 -5.756 10.751 1.00 96.06 99 PRO A N 1
ATOM 826 C CA . PRO A 1 99 ? -2.218 -4.769 11.690 1.00 96.06 99 PRO A CA 1
ATOM 827 C C . PRO A 1 99 ? -1.170 -3.898 12.389 1.00 96.06 99 PRO A C 1
ATOM 829 O O . PRO A 1 99 ? -1.503 -2.809 12.841 1.00 96.06 99 PRO A O 1
ATOM 832 N N . ASN A 1 100 ? 0.099 -4.319 12.410 1.00 95.00 100 ASN A N 1
ATOM 833 C CA . ASN A 1 100 ? 1.222 -3.476 12.846 1.00 95.00 100 ASN A CA 1
ATOM 834 C C . ASN A 1 100 ? 1.458 -2.265 11.920 1.00 95.00 100 ASN A C 1
ATOM 836 O O . ASN A 1 100 ? 2.248 -1.382 12.243 1.00 95.00 100 ASN A O 1
ATOM 840 N N . ASP A 1 101 ? 0.815 -2.258 10.749 1.00 95.81 101 ASP A N 1
ATOM 841 C CA . ASP A 1 101 ? 0.722 -1.159 9.794 1.00 95.81 101 ASP A CA 1
ATOM 842 C C . ASP A 1 101 ? 2.044 -0.434 9.507 1.00 95.81 101 ASP A C 1
ATOM 844 O O . ASP A 1 101 ? 2.152 0.794 9.520 1.00 95.81 101 ASP A O 1
ATOM 848 N N . ASN A 1 102 ? 3.081 -1.225 9.236 1.00 95.00 102 ASN A N 1
ATOM 849 C CA . ASN A 1 102 ? 4.431 -0.724 8.980 1.00 95.00 102 ASN A CA 1
ATOM 850 C C . ASN A 1 102 ? 4.537 0.166 7.735 1.00 95.00 102 ASN A C 1
ATOM 852 O O . ASN A 1 102 ? 5.513 0.901 7.611 1.00 95.00 102 ASN A O 1
ATOM 856 N N . ILE A 1 103 ? 3.569 0.071 6.821 1.00 95.12 103 ILE A N 1
ATOM 857 C CA . ILE A 1 103 ? 3.493 0.913 5.622 1.00 95.12 103 ILE A CA 1
ATOM 858 C C . ILE A 1 103 ? 2.668 2.186 5.838 1.00 95.12 103 ILE A C 1
ATOM 860 O O . ILE A 1 103 ? 2.709 3.076 5.004 1.00 95.12 103 ILE A O 1
ATOM 864 N N . GLY A 1 104 ? 1.942 2.303 6.957 1.00 96.69 104 GLY A N 1
ATOM 865 C CA . GLY A 1 104 ? 1.115 3.476 7.244 1.00 96.69 104 GLY A CA 1
ATOM 866 C C . GLY A 1 104 ? -0.203 3.528 6.467 1.00 96.69 104 GLY A C 1
ATOM 867 O O . GLY A 1 104 ? -0.755 4.613 6.288 1.00 96.69 104 GLY A O 1
ATOM 868 N N . ALA A 1 105 ? -0.755 2.385 6.046 1.00 98.38 105 ALA A N 1
ATOM 869 C CA . ALA A 1 105 ? -2.023 2.315 5.321 1.00 98.38 105 ALA A CA 1
ATOM 870 C C . ALA A 1 105 ? -3.180 2.961 6.100 1.00 98.38 105 ALA A C 1
ATOM 872 O O . ALA A 1 105 ? -4.100 3.498 5.480 1.00 98.38 105 ALA A O 1
ATOM 873 N N . ARG A 1 106 ? -3.139 2.970 7.444 1.00 98.50 106 ARG A N 1
ATOM 874 C CA . ARG A 1 106 ? -4.145 3.651 8.280 1.00 98.50 106 ARG A CA 1
ATOM 875 C C . ARG A 1 106 ? -4.244 5.147 7.979 1.00 98.50 106 ARG A C 1
ATOM 877 O O . ARG A 1 106 ? -5.343 5.698 7.997 1.00 98.50 106 ARG A O 1
ATOM 884 N N . TYR A 1 107 ? -3.121 5.793 7.664 1.00 98.69 107 TYR A N 1
ATOM 885 C CA . TYR A 1 107 ? -3.089 7.215 7.340 1.00 98.69 107 TYR A CA 1
ATOM 886 C C . TYR A 1 107 ? -3.732 7.473 5.978 1.00 98.69 107 TYR A C 1
ATOM 888 O O . TYR A 1 107 ? -4.588 8.349 5.872 1.00 98.69 107 TYR A O 1
ATOM 896 N N . SER A 1 108 ? -3.430 6.642 4.976 1.00 98.69 108 SER A N 1
ATOM 897 C CA . SER A 1 108 ? -4.066 6.709 3.656 1.00 98.69 108 SER A CA 1
ATOM 898 C C . SER A 1 108 ? -5.577 6.457 3.728 1.00 98.69 108 SER A C 1
ATOM 900 O O . SER A 1 108 ? -6.354 7.166 3.093 1.00 98.69 108 SER A O 1
ATOM 902 N N . ILE A 1 109 ? -6.019 5.480 4.532 1.00 98.88 109 ILE A N 1
ATOM 903 C CA . ILE A 1 109 ? -7.445 5.192 4.770 1.00 98.88 109 ILE A CA 1
ATOM 904 C C . ILE A 1 109 ? -8.147 6.428 5.339 1.00 98.88 109 ILE A C 1
ATOM 906 O O . ILE A 1 109 ? -9.175 6.851 4.806 1.00 98.88 109 ILE A O 1
ATOM 910 N N . LEU A 1 110 ? -7.580 7.026 6.392 1.00 98.81 110 LEU A N 1
ATOM 911 C CA . LEU A 1 110 ? -8.149 8.210 7.031 1.00 98.81 110 LEU A CA 1
ATOM 912 C C . LEU A 1 110 ? -8.190 9.402 6.068 1.00 98.81 110 LEU A C 1
ATOM 914 O O . LEU A 1 110 ? -9.217 10.065 5.955 1.00 98.81 110 LEU A O 1
ATOM 918 N N . ALA A 1 111 ? -7.106 9.642 5.333 1.00 98.69 111 ALA A N 1
ATOM 919 C CA . ALA A 1 111 ? -7.018 10.723 4.360 1.00 98.69 111 ALA A CA 1
ATOM 920 C C . ALA A 1 111 ? -8.081 10.585 3.259 1.00 98.69 111 ALA A C 1
ATOM 922 O O . ALA A 1 111 ? -8.795 11.550 2.982 1.00 98.69 111 ALA A O 1
ATOM 923 N N . ILE A 1 112 ? -8.276 9.379 2.707 1.00 98.75 112 ILE A N 1
ATOM 924 C CA . ILE A 1 112 ? -9.361 9.105 1.751 1.00 98.75 112 ILE A CA 1
ATOM 925 C C . ILE A 1 112 ? -10.729 9.407 2.374 1.00 98.75 112 ILE A C 1
ATOM 927 O O . ILE A 1 112 ? -11.566 10.048 1.735 1.00 98.75 112 ILE A O 1
ATOM 931 N N . ARG A 1 113 ? -10.976 8.956 3.612 1.00 98.50 113 ARG A N 1
ATOM 932 C CA . ARG A 1 113 ? -12.252 9.175 4.314 1.00 98.50 113 ARG A CA 1
ATOM 933 C C . ARG A 1 113 ? -12.529 10.651 4.605 1.00 98.50 113 ARG A C 1
ATOM 935 O O . ARG A 1 113 ? -13.682 11.069 4.550 1.00 98.50 113 ARG A O 1
ATOM 942 N N . MET A 1 114 ? -11.485 11.440 4.837 1.00 98.25 114 MET A N 1
ATOM 943 C CA . MET A 1 114 ? -11.561 12.891 5.027 1.00 98.25 114 MET A CA 1
ATOM 944 C C . MET A 1 114 ? -11.605 13.683 3.710 1.00 98.25 114 MET A C 1
ATOM 946 O O . MET A 1 114 ? -11.686 14.908 3.741 1.00 98.25 114 MET A O 1
ATOM 950 N N . GLY A 1 115 ? -11.570 13.011 2.554 1.00 97.94 115 GLY A N 1
ATOM 951 C CA . GLY A 1 115 ? -11.614 13.662 1.243 1.00 97.94 115 GLY A CA 1
ATOM 952 C C . GLY A 1 115 ? -10.311 14.355 0.841 1.00 97.94 115 GLY A C 1
ATOM 953 O O . GLY A 1 115 ? -10.335 15.207 -0.044 1.00 97.94 115 GLY A O 1
ATOM 954 N N . LEU A 1 116 ? -9.190 13.999 1.473 1.00 98.06 116 LEU A N 1
ATOM 955 C CA . LEU A 1 116 ? -7.867 14.468 1.075 1.00 98.06 116 LEU A CA 1
ATOM 956 C C . LEU A 1 116 ? -7.407 13.747 -0.197 1.00 98.06 116 LEU A C 1
ATOM 958 O O . LEU A 1 116 ? -7.867 12.646 -0.529 1.00 98.06 116 LEU A O 1
ATOM 962 N N . ASP A 1 117 ? -6.489 14.379 -0.916 1.00 97.25 117 ASP A N 1
ATOM 963 C CA . ASP A 1 117 ? -5.841 13.759 -2.060 1.00 97.25 117 ASP A CA 1
ATOM 964 C C . ASP A 1 117 ? -4.599 12.953 -1.622 1.00 97.25 117 ASP A C 1
ATOM 966 O O . ASP A 1 117 ? -4.197 12.949 -0.457 1.00 97.25 117 ASP A O 1
ATOM 970 N N . SER A 1 118 ? -4.023 12.190 -2.541 1.00 96.50 118 SER A N 1
ATOM 971 C CA . SER A 1 118 ? -2.920 11.268 -2.262 1.00 96.50 118 SER A CA 1
ATOM 972 C C . SER A 1 118 ? -1.599 11.938 -1.871 1.00 96.50 118 SER A C 1
ATOM 974 O O . SER A 1 118 ? -0.681 11.241 -1.442 1.00 96.50 118 SER A O 1
ATOM 976 N N . ASN A 1 119 ? -1.483 13.260 -2.005 1.00 95.81 119 ASN A N 1
ATOM 977 C CA . ASN A 1 119 ? -0.344 14.052 -1.552 1.00 95.81 119 ASN A CA 1
ATOM 978 C C . ASN A 1 119 ? -0.431 14.473 -0.073 1.00 95.81 119 ASN A C 1
ATOM 980 O O . ASN A 1 119 ? 0.460 15.188 0.379 1.00 95.81 119 ASN A O 1
ATOM 984 N N . TYR A 1 120 ? -1.467 14.048 0.665 1.00 96.56 120 TYR A N 1
ATOM 985 C CA . TYR A 1 120 ? -1.776 14.502 2.030 1.00 96.56 120 TYR A CA 1
ATOM 986 C C . TYR A 1 120 ? -0.579 14.497 3.000 1.00 96.56 120 TYR A C 1
ATOM 988 O O . TYR A 1 120 ? -0.527 15.298 3.929 1.00 96.56 120 TYR A O 1
ATOM 996 N N . GLU A 1 121 ? 0.401 13.616 2.785 1.00 94.75 121 GLU A N 1
ATOM 997 C CA . GLU A 1 121 ? 1.626 13.531 3.588 1.00 94.75 121 GLU A CA 1
ATOM 998 C C . GLU A 1 121 ? 2.472 14.812 3.553 1.00 94.75 121 GLU A C 1
ATOM 1000 O O . GLU A 1 121 ? 3.215 15.076 4.500 1.00 94.75 121 GLU A O 1
ATOM 1005 N N . MET A 1 122 ? 2.331 15.642 2.512 1.00 93.94 122 MET A N 1
ATOM 1006 C CA . MET A 1 122 ? 3.020 16.932 2.392 1.00 93.94 122 MET A CA 1
ATOM 1007 C C . MET A 1 122 ? 2.651 17.898 3.526 1.00 93.94 122 MET A C 1
ATOM 1009 O O . MET A 1 122 ? 3.508 18.659 3.975 1.00 93.94 122 MET A O 1
ATOM 1013 N N . GLU A 1 123 ? 1.427 17.816 4.057 1.00 94.12 123 GLU A N 1
ATOM 1014 C CA . GLU A 1 123 ? 0.968 18.619 5.204 1.00 94.12 123 GLU A CA 1
ATOM 1015 C C . GLU A 1 123 ? 1.704 18.264 6.507 1.00 94.12 123 GLU A C 1
ATOM 1017 O O . GLU A 1 123 ? 1.721 19.025 7.478 1.00 94.12 123 GLU A O 1
ATOM 1022 N N . PHE A 1 124 ? 2.354 17.101 6.526 1.00 95.88 124 PHE A N 1
ATOM 1023 C CA . PHE A 1 124 ? 3.090 16.575 7.666 1.00 95.88 124 PHE A CA 1
ATOM 1024 C C . PHE A 1 124 ? 4.599 16.570 7.422 1.00 95.88 124 PHE A C 1
ATOM 1026 O O . PHE A 1 124 ? 5.315 15.847 8.109 1.00 95.88 124 PHE A O 1
ATOM 1033 N N . ALA A 1 125 ? 5.112 17.365 6.479 1.00 93.19 125 ALA A N 1
ATOM 1034 C CA . ALA A 1 125 ? 6.549 17.468 6.248 1.00 93.19 125 ALA A CA 1
ATOM 1035 C C . ALA A 1 125 ? 7.312 17.842 7.539 1.00 93.19 125 ALA A C 1
ATOM 1037 O O . ALA A 1 125 ? 6.903 18.710 8.323 1.00 93.19 125 ALA A O 1
ATOM 1038 N N . SER A 1 126 ? 8.433 17.159 7.769 1.00 94.00 126 SER A N 1
ATOM 1039 C CA . SER A 1 126 ? 9.352 17.452 8.866 1.00 94.00 126 SER A CA 1
ATOM 1040 C C . SER A 1 126 ? 10.285 18.616 8.512 1.00 94.00 126 SER A C 1
ATOM 1042 O O . SER A 1 126 ? 10.298 19.111 7.387 1.00 94.00 126 SER A O 1
ATOM 1044 N N . SER A 1 127 ? 11.112 19.043 9.468 1.00 92.19 127 SER A N 1
ATOM 1045 C CA . SER A 1 127 ? 12.187 20.007 9.201 1.00 92.19 127 SER A CA 1
ATOM 1046 C C . SER A 1 127 ? 13.322 19.437 8.341 1.00 92.19 127 SER A C 1
ATOM 1048 O O . SER A 1 127 ? 14.129 20.205 7.821 1.00 92.19 127 SER A O 1
ATOM 1050 N N . ILE A 1 128 ? 13.400 18.110 8.196 1.00 91.00 128 ILE A N 1
ATOM 1051 C CA . ILE A 1 128 ? 14.345 17.427 7.315 1.00 91.00 128 ILE A CA 1
ATOM 1052 C C . ILE A 1 128 ? 13.637 17.148 5.988 1.00 91.00 128 ILE A C 1
ATOM 1054 O O . ILE A 1 128 ? 12.594 16.490 5.944 1.00 91.00 128 ILE A O 1
ATOM 1058 N N . GLU A 1 129 ? 14.220 17.645 4.900 1.00 88.50 129 GLU A N 1
ATOM 1059 C CA . GLU A 1 129 ? 13.685 17.474 3.551 1.00 88.50 129 GLU A CA 1
ATOM 1060 C C . GLU A 1 129 ? 13.493 15.988 3.207 1.00 88.50 129 GLU A C 1
ATOM 1062 O O . GLU A 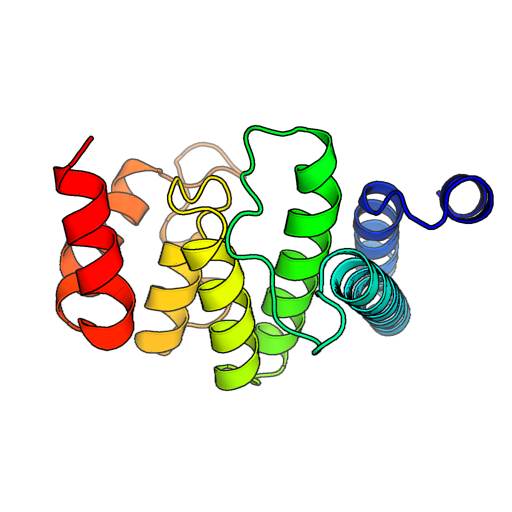1 129 ? 14.378 15.161 3.427 1.00 88.50 129 GLU A O 1
ATOM 1067 N N . GLY A 1 130 ? 12.315 15.652 2.676 1.00 84.94 130 GLY A N 1
ATOM 1068 C CA . GLY A 1 130 ? 11.955 14.285 2.291 1.00 84.94 130 GLY A CA 1
ATOM 1069 C C . GLY A 1 130 ? 11.475 13.385 3.435 1.00 84.94 130 GLY A C 1
ATOM 1070 O O . GLY A 1 130 ? 11.138 12.232 3.179 1.00 84.94 130 GLY A O 1
ATOM 1071 N N . PHE A 1 131 ? 11.404 13.887 4.673 1.00 89.56 131 PHE A N 1
ATOM 1072 C CA . PHE A 1 131 ? 10.881 13.139 5.819 1.00 89.56 131 PHE A CA 1
ATOM 1073 C C . PHE A 1 131 ? 9.554 13.710 6.315 1.00 89.56 131 PHE A C 1
ATOM 1075 O O . PHE A 1 131 ? 9.344 14.923 6.319 1.00 89.56 131 PHE A O 1
ATOM 1082 N N . ILE A 1 132 ? 8.688 12.819 6.794 1.00 93.69 132 ILE A N 1
ATOM 1083 C CA . ILE A 1 132 ? 7.421 13.147 7.454 1.00 93.69 132 ILE A CA 1
ATOM 1084 C C . ILE A 1 132 ? 7.664 13.289 8.959 1.00 93.69 132 ILE A C 1
ATOM 1086 O O . ILE A 1 132 ? 8.384 12.498 9.572 1.00 93.69 132 ILE A O 1
ATOM 1090 N N . ASP A 1 133 ? 7.041 14.289 9.571 1.00 96.56 133 ASP A N 1
ATOM 1091 C CA . ASP A 1 133 ? 6.950 14.441 11.015 1.00 96.56 133 ASP A CA 1
ATOM 1092 C C . ASP A 1 133 ? 5.997 13.376 11.575 1.00 96.56 133 ASP A C 1
ATOM 1094 O O . ASP A 1 133 ? 4.768 13.515 11.567 1.00 96.56 133 ASP A O 1
ATOM 1098 N N . ALA A 1 134 ? 6.596 12.284 12.053 1.00 94.31 134 ALA A N 1
ATOM 1099 C CA . ALA A 1 134 ? 5.879 11.130 12.576 1.00 94.31 134 ALA A CA 1
ATOM 1100 C C . ALA A 1 134 ? 4.933 11.488 13.735 1.00 94.31 134 ALA A C 1
ATOM 1102 O O . ALA A 1 134 ? 3.875 10.874 13.861 1.00 94.31 134 ALA A O 1
ATOM 1103 N N . PHE A 1 135 ? 5.275 12.489 14.556 1.00 96.12 135 PHE A N 1
ATOM 1104 C CA . PHE A 1 135 ? 4.418 12.920 15.660 1.00 96.12 135 PHE A CA 1
ATOM 1105 C C . PHE A 1 135 ? 3.204 13.689 15.149 1.00 96.12 135 PHE A C 1
ATOM 1107 O O . PHE A 1 135 ? 2.092 13.443 15.613 1.00 96.12 135 PHE A O 1
ATOM 1114 N N . LYS A 1 136 ? 3.380 14.590 14.175 1.00 97.50 136 LYS A N 1
ATOM 1115 C CA . LYS A 1 136 ? 2.255 15.346 13.604 1.00 97.50 136 LYS A CA 1
ATOM 1116 C C . LYS A 1 136 ? 1.239 14.438 12.920 1.00 97.50 136 LYS A C 1
ATOM 1118 O O . LYS A 1 136 ? 0.052 14.557 13.216 1.00 97.50 136 LYS A O 1
ATOM 1123 N N . ILE A 1 137 ? 1.685 13.527 12.053 1.00 97.75 137 ILE A N 1
ATOM 1124 C CA . ILE A 1 137 ? 0.768 12.623 11.342 1.00 97.75 137 ILE A CA 1
ATOM 1125 C C . ILE A 1 137 ? 0.090 11.632 12.303 1.00 97.75 137 ILE A C 1
ATOM 1127 O O . ILE A 1 137 ? -1.106 11.372 12.173 1.00 97.75 137 ILE A O 1
ATOM 1131 N N . ALA A 1 138 ? 0.804 11.144 13.327 1.00 97.06 138 ALA A N 1
ATOM 1132 C CA . ALA A 1 138 ? 0.218 10.286 14.357 1.00 97.06 138 ALA A CA 1
ATOM 1133 C C . ALA A 1 138 ? -0.839 11.026 15.193 1.00 97.06 138 ALA A C 1
ATOM 1135 O O . ALA A 1 138 ? -1.925 10.491 15.412 1.00 97.06 138 ALA A O 1
ATOM 1136 N N . ASN A 1 139 ? -0.563 12.268 15.603 1.00 98.19 139 ASN A N 1
ATOM 1137 C CA . ASN A 1 139 ? -1.521 13.101 16.332 1.00 98.19 139 ASN A CA 1
ATOM 1138 C C . ASN A 1 139 ? -2.760 13.409 15.485 1.00 98.19 139 ASN A C 1
ATOM 1140 O O . ASN A 1 139 ? -3.883 13.295 15.975 1.00 98.19 139 ASN A O 1
ATOM 1144 N N . TRP A 1 140 ? -2.570 13.760 14.209 1.00 98.56 140 TRP A N 1
ATOM 1145 C CA . TRP A 1 140 ? -3.673 13.958 13.270 1.00 98.56 140 TRP A CA 1
ATOM 1146 C C . TRP A 1 140 ? -4.541 12.703 13.158 1.00 98.56 140 TRP A C 1
ATOM 1148 O O . TRP A 1 140 ? -5.766 12.794 13.255 1.00 98.56 140 TRP A O 1
ATOM 1158 N N . PHE A 1 141 ? -3.923 11.528 13.034 1.00 98.44 141 PHE A N 1
ATOM 1159 C CA . PHE A 1 141 ? -4.658 10.272 12.991 1.00 98.44 141 PHE A CA 1
ATOM 1160 C C . PHE A 1 141 ? -5.447 10.020 14.273 1.00 98.44 141 PHE A C 1
ATOM 1162 O O . PHE A 1 141 ? -6.647 9.779 14.204 1.00 98.44 141 PHE A O 1
ATOM 1169 N N . GLN A 1 142 ? -4.815 10.143 15.442 1.00 97.62 142 GLN A N 1
ATOM 1170 C CA . GLN A 1 142 ? -5.470 9.897 16.728 1.00 97.62 142 GLN A CA 1
ATOM 1171 C C . GLN A 1 142 ? -6.672 10.826 16.966 1.00 97.62 142 GLN A C 1
ATOM 1173 O O . GLN A 1 142 ? -7.668 10.408 17.550 1.00 97.62 142 GLN A O 1
ATOM 1178 N N . GLN A 1 143 ? -6.604 12.070 16.488 1.00 98.25 143 GLN A N 1
ATOM 1179 C CA . GLN A 1 143 ? -7.692 13.042 16.617 1.00 98.25 143 GLN A CA 1
ATOM 1180 C C . GLN A 1 143 ? -8.866 12.773 15.665 1.00 98.25 143 GLN A C 1
ATOM 1182 O O . GLN A 1 143 ? -10.009 13.075 16.007 1.00 98.25 143 GLN A O 1
ATOM 1187 N N . ASN A 1 144 ? -8.607 12.236 14.469 1.00 98.56 144 ASN A N 1
ATOM 1188 C CA . ASN A 1 144 ? -9.613 12.163 13.404 1.00 98.56 144 ASN A CA 1
ATOM 1189 C C . ASN A 1 144 ? -10.144 10.748 13.142 1.00 98.56 144 ASN A C 1
ATOM 1191 O O . ASN A 1 144 ? -11.315 10.598 12.804 1.00 98.56 144 ASN A O 1
ATOM 1195 N N . ALA A 1 145 ? -9.337 9.706 13.345 1.00 98.38 145 ALA A N 1
ATOM 1196 C CA . ALA A 1 145 ? -9.741 8.315 13.143 1.00 98.38 145 ALA A CA 1
ATOM 1197 C C . ALA A 1 145 ? -10.982 7.876 13.953 1.00 98.38 145 ALA A C 1
ATOM 1199 O O . ALA A 1 145 ? -11.789 7.140 13.385 1.00 98.38 145 ALA A O 1
ATOM 1200 N N . PRO A 1 146 ? -11.236 8.352 15.195 1.00 97.88 146 PRO A N 1
ATOM 1201 C CA . PRO A 1 146 ? -12.465 8.014 15.925 1.00 97.88 146 PRO A CA 1
ATOM 1202 C C . PRO A 1 146 ? -13.773 8.432 15.230 1.00 97.88 146 PRO A C 1
ATOM 1204 O O . PRO A 1 146 ? -14.839 7.938 15.584 1.00 97.88 146 PRO A O 1
ATOM 1207 N N . GLN A 1 147 ? -13.720 9.327 14.235 1.00 98.31 147 GLN A N 1
ATOM 1208 C CA . GLN A 1 147 ? -14.887 9.709 13.428 1.00 98.31 147 GLN A CA 1
ATOM 1209 C C . GLN A 1 147 ? -15.269 8.638 12.388 1.00 98.31 147 GLN A C 1
ATOM 1211 O O . GLN A 1 147 ? -16.345 8.716 11.797 1.00 98.31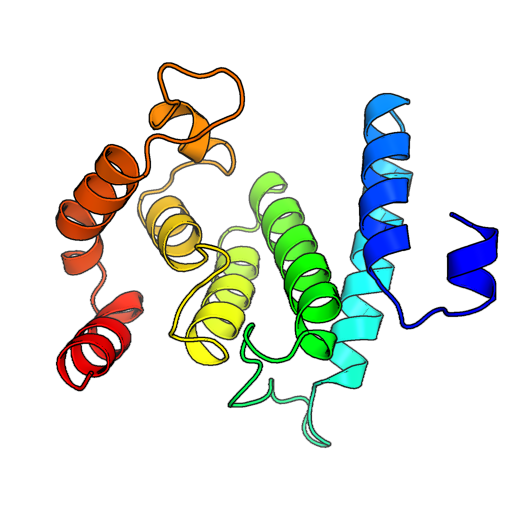 147 GLN A O 1
ATOM 1216 N N .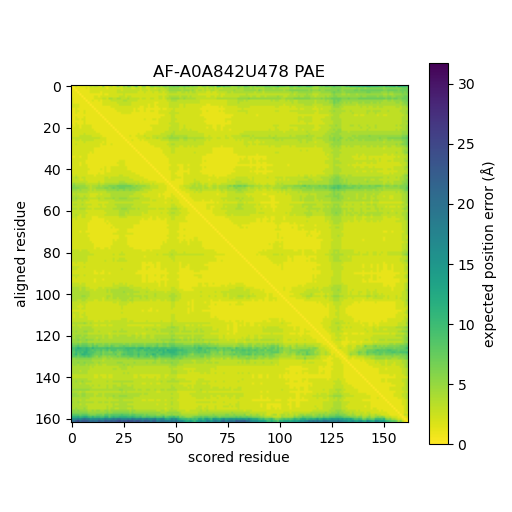 PHE A 1 148 ? -14.412 7.632 12.173 1.00 98.25 148 PHE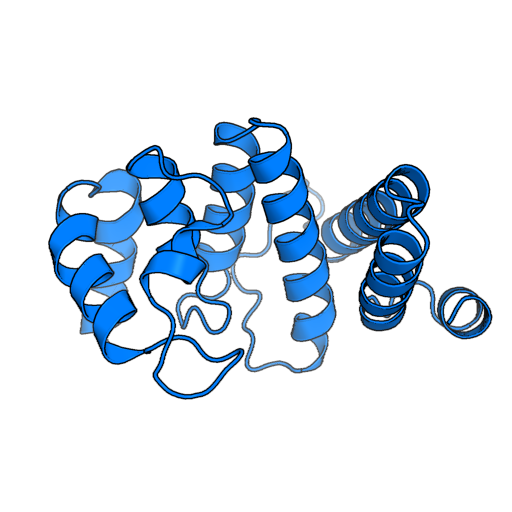 A N 1
ATOM 1217 C CA . PHE A 1 148 ? -14.570 6.575 11.169 1.00 98.25 148 PHE A CA 1
ATOM 1218 C C . PHE A 1 148 ? -14.504 5.174 11.815 1.00 98.25 148 PHE A C 1
ATOM 1220 O O . PHE A 1 148 ? -13.577 4.400 11.553 1.00 98.25 148 PHE A O 1
ATOM 1227 N N . PRO A 1 149 ? -15.479 4.823 12.675 1.00 97.62 149 PRO A N 1
ATOM 1228 C CA . PRO A 1 149 ? -15.446 3.585 13.460 1.00 97.62 149 PRO A CA 1
ATOM 1229 C C . PRO A 1 149 ? -15.487 2.312 12.600 1.00 97.62 149 PRO A C 1
ATOM 1231 O O . PRO A 1 149 ? -14.880 1.305 12.961 1.00 97.62 149 PRO A O 1
ATOM 1234 N N . GLU A 1 150 ? -16.138 2.352 11.430 1.00 96.81 150 GLU A N 1
ATOM 1235 C CA . GLU A 1 150 ? -16.177 1.223 10.484 1.00 96.81 150 GLU A CA 1
ATOM 1236 C C . GLU A 1 150 ? -14.774 0.815 10.002 1.00 96.81 150 GLU A C 1
ATOM 1238 O O . GLU A 1 150 ? -14.491 -0.371 9.811 1.00 96.81 150 GLU A O 1
ATOM 1243 N N . GLU A 1 151 ? -13.882 1.793 9.833 1.00 97.56 151 GLU A N 1
ATOM 1244 C CA . GLU A 1 151 ? -12.505 1.572 9.406 1.00 97.56 151 GLU A CA 1
ATOM 1245 C C . GLU A 1 151 ? -11.593 1.152 10.553 1.00 97.56 151 GLU A C 1
ATOM 1247 O O . GLU A 1 151 ? -10.711 0.323 10.325 1.00 97.56 151 GLU A O 1
ATOM 1252 N N . PHE A 1 152 ? -11.771 1.725 11.750 1.00 98.31 152 PHE A N 1
ATOM 1253 C CA . PHE A 1 152 ? -10.710 1.740 12.763 1.00 98.31 152 PHE A CA 1
ATOM 1254 C C . PHE A 1 152 ? -11.055 1.116 14.118 1.00 98.31 152 PHE A C 1
ATOM 1256 O O . PHE A 1 152 ? -10.121 0.734 14.817 1.00 98.31 152 PHE A O 1
ATOM 1263 N N . ASP A 1 153 ? -12.322 0.917 14.500 1.00 97.44 153 ASP A N 1
ATOM 1264 C CA . ASP A 1 153 ? -12.651 0.385 15.839 1.00 97.44 153 ASP A CA 1
ATOM 1265 C C . ASP A 1 153 ? -12.047 -0.999 16.088 1.00 97.44 153 ASP A C 1
ATOM 1267 O O . ASP A 1 153 ? -11.553 -1.294 17.176 1.00 97.44 153 ASP A O 1
ATOM 1271 N N . TRP A 1 154 ? -12.081 -1.868 15.074 1.00 96.88 154 TRP A N 1
ATOM 1272 C CA . TRP A 1 154 ? -11.465 -3.194 15.159 1.00 96.88 154 TRP A CA 1
ATOM 1273 C C . TRP A 1 154 ? -9.946 -3.093 15.331 1.00 96.88 154 TRP A C 1
ATOM 1275 O O . TRP A 1 154 ? -9.353 -3.910 16.029 1.00 96.88 154 TRP A O 1
ATOM 1285 N N . TRP A 1 155 ? -9.325 -2.093 14.699 1.00 97.00 155 TRP A N 1
ATOM 1286 C CA . TRP A 1 155 ? -7.886 -1.891 14.741 1.00 97.00 155 TRP A CA 1
ATOM 1287 C C . TRP A 1 155 ? -7.465 -1.335 16.099 1.00 97.00 155 TRP A C 1
ATOM 1289 O O . TRP A 1 155 ? -6.535 -1.867 16.692 1.00 97.00 155 TRP A O 1
ATOM 1299 N N . PHE A 1 156 ? -8.188 -0.346 16.636 1.00 96.56 156 PHE A N 1
ATOM 1300 C CA . PHE A 1 156 ? -7.937 0.193 17.974 1.00 96.56 156 PHE A CA 1
ATOM 1301 C C . PHE A 1 156 ? -8.055 -0.872 19.061 1.00 96.56 156 PHE A C 1
ATOM 1303 O O . PHE A 1 156 ? -7.130 -1.015 19.852 1.00 96.56 156 PHE A O 1
ATOM 1310 N N . LYS A 1 157 ? -9.125 -1.680 19.040 1.00 96.00 157 LYS A N 1
ATOM 1311 C CA . LYS A 1 157 ? -9.284 -2.807 19.975 1.00 96.00 157 LYS A CA 1
ATOM 1312 C C . LYS A 1 157 ? -8.101 -3.765 19.913 1.00 96.00 157 LYS A C 1
ATOM 1314 O O . LYS A 1 157 ? -7.591 -4.174 20.943 1.00 96.00 157 LYS A O 1
ATOM 1319 N N . LEU A 1 158 ? -7.637 -4.077 18.704 1.00 93.75 158 LEU A N 1
ATOM 1320 C CA . LEU A 1 158 ? -6.479 -4.940 18.521 1.00 93.75 158 LEU A CA 1
ATOM 1321 C C . LEU A 1 158 ? -5.193 -4.311 19.083 1.00 93.75 158 LEU A C 1
ATOM 1323 O O . LEU A 1 158 ? -4.376 -5.036 19.630 1.00 93.75 158 LEU A O 1
ATOM 1327 N N . GLN A 1 159 ? -4.998 -2.992 18.965 1.00 90.56 159 GLN A N 1
ATOM 1328 C CA . GLN A 1 159 ? -3.817 -2.318 19.526 1.00 90.56 159 GLN A CA 1
ATOM 1329 C C . GLN A 1 159 ? -3.824 -2.256 21.062 1.00 90.56 159 GLN A C 1
ATOM 1331 O O . GLN A 1 159 ? -2.757 -2.169 21.652 1.00 90.56 159 GLN A O 1
ATOM 1336 N N . GLU A 1 160 ? -4.991 -2.294 21.711 1.00 89.62 160 GLU A N 1
ATOM 1337 C CA . GLU A 1 160 ? -5.104 -2.319 23.180 1.00 89.62 160 GLU A CA 1
ATOM 1338 C C . GLU A 1 160 ? -4.732 -3.682 23.793 1.00 89.62 160 GLU A C 1
ATOM 1340 O O . GLU A 1 160 ? -4.464 -3.768 24.991 1.00 89.62 160 GLU A O 1
ATOM 1345 N N . GLU A 1 161 ? -4.725 -4.750 22.990 1.00 82.19 161 GLU A N 1
ATOM 1346 C CA . GLU A 1 161 ? -4.406 -6.118 23.424 1.00 82.19 161 GLU A CA 1
ATOM 1347 C C . GLU A 1 161 ? -2.892 -6.427 23.448 1.00 82.19 161 GLU A C 1
ATOM 1349 O O . GLU A 1 161 ? -2.503 -7.491 23.942 1.00 82.19 161 GLU A O 1
ATOM 1354 N N . PHE A 1 162 ? -2.044 -5.520 22.944 1.00 61.41 162 PHE A N 1
ATOM 1355 C CA . PHE A 1 162 ? -0.578 -5.645 22.882 1.00 61.41 162 PHE A CA 1
ATOM 1356 C C . PHE A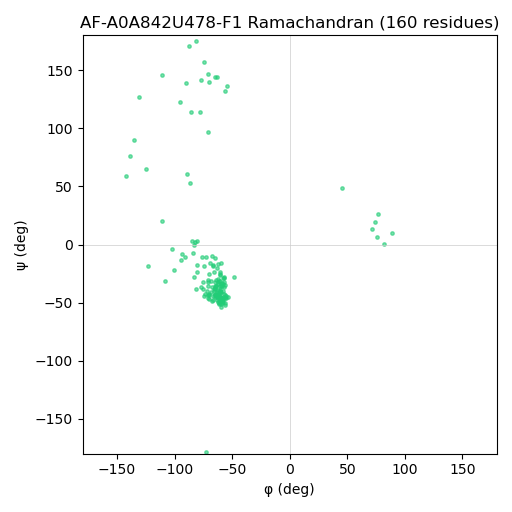 1 162 ? 0.133 -4.663 23.820 1.00 61.41 162 PHE A C 1
ATOM 1358 O O . PHE A 1 162 ? 1.204 -5.052 24.346 1.00 61.41 162 PHE A O 1
#

Radius of gyration: 16.34 Å; Cα contacts (8 Å, |Δi|>4): 170; chains: 1; bounding box: 33×41×43 Å

Sequence (162 aa):
LKELIKSDPYFFDPYLTLAEIYKAEGNFSSARNLIKKGYQMAVKRIVNHKGDFPEKLEWGWVENRHLIRIIEAWAYILWNDGKNNKALEIFMKLLKSNPNDNIGARYSILAIRMGLDSNYEMEFASSIEGFIDAFKIANWFQQNAPQFPEEFDWWFKLQEEF

Foldseek 3Di:
DVVVCVVPVLQQVVLQVVLVVCVVVVNNVSSLVSLVVNLVSLQVVQADPVSDHDQALEVVPVSSVSSLVSLLVNLLVCLQVVVLVVSLVSLLSSCSRHVVPPVVSLLVNQCSVVVHGSVVQVVQDDPDPPDGPPVVSVVVSVVRVVVPCVRPVVSVVVVVVD